Pr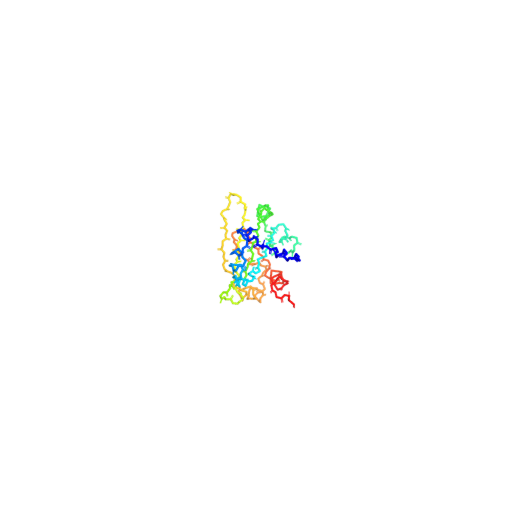otein AF-A0A914Q2K0-F1 (afdb_monomer)

Solvent-accessible surface area (backbone atoms only — not comparable to full-atom values): 7842 Å² total; per-residue (Å²): 137,92,80,87,76,82,79,80,75,89,82,74,88,88,79,77,81,84,73,72,82,78,73,65,84,65,72,77,70,58,71,48,75,46,43,27,53,57,30,45,78,63,56,21,37,54,72,91,45,76,66,47,42,58,46,36,48,58,16,37,40,37,40,28,62,41,93,88,41,88,63,29,31,40,38,38,38,37,52,46,100,88,44,80,68,46,77,48,79,45,51,47,67,58,42,52,50,37,40,73,69,63,42,73,63,42,76,78,50,99,70,47,30,25,21,31,63,44,42,51,55,50,49,42,62,72,76,64,70,124

Mean predicted aligned error: 11.9 Å

Secondary structure (DSSP, 8-state):
-------------SSSGGGSTT--------EEEEEHHHHHHTT-EE---HHHHHHHHH-EEEEEE-SSSTTEEEEEEE--TTSPPEEEEEEHHHHHHHHHTT-S-EESSSS-EE-HHHHHHHHIIIII--

pLDDT: mean 79.25, std 18.23, range [40.5, 94.06]

Nearest PDB structures (foldseek):
  3isu-assembly1_A  TM=8.650E-01  e=3.189E-08  Homo sapiens
  1x0h-assembly1_A  TM=7.920E-01  e=2.004E-05  Homo sapiens
  2gia-assembly1_G  TM=5.203E-01  e=2.495E+00  Trypanosoma brucei brucei TREU927

Structure (mmCIF, N/CA/C/O backbone):
data_AF-A0A914Q2K0-F1
#
_entry.id   AF-A0A914Q2K0-F1
#
loop_
_atom_site.group_PDB
_atom_site.id
_atom_site.type_symbol
_atom_site.label_atom_id
_atom_site.label_alt_id
_atom_site.label_comp_id
_atom_site.label_asym_id
_atom_site.label_entity_id
_atom_site.label_seq_id
_atom_site.pdbx_PDB_ins_code
_atom_site.Cartn_x
_atom_site.Cartn_y
_atom_site.Cartn_z
_atom_site.occupancy
_atom_site.B_iso_or_equiv
_atom_site.auth_seq_id
_atom_site.auth_comp_id
_atom_site.auth_asym_id
_atom_site.auth_atom_id
_atom_site.pdbx_PDB_model_num
ATOM 1 N N . MET A 1 1 ? 0.173 58.221 -59.433 1.00 43.62 1 MET A N 1
ATOM 2 C CA . MET A 1 1 ? -0.198 56.798 -59.273 1.00 43.62 1 MET A CA 1
ATOM 3 C C . MET A 1 1 ? 0.267 56.322 -57.909 1.00 43.62 1 MET A C 1
ATOM 5 O O . MET A 1 1 ? 1.399 56.575 -57.523 1.00 43.62 1 MET A O 1
ATOM 9 N N . 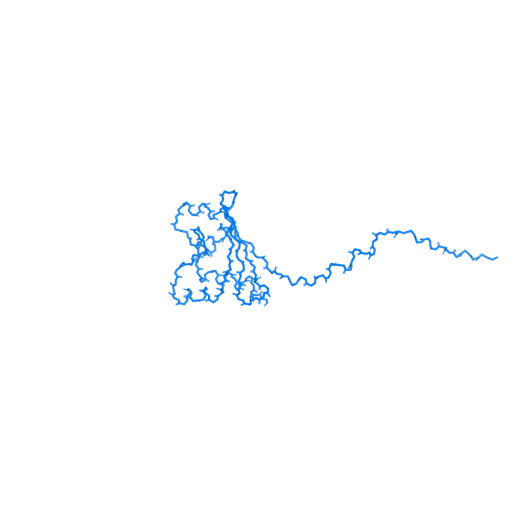THR A 1 2 ? -0.658 55.758 -57.146 1.00 49.75 2 THR A N 1
ATOM 10 C CA . THR A 1 2 ? -0.545 55.413 -55.729 1.00 49.75 2 THR A CA 1
ATOM 11 C C . THR A 1 2 ? 0.153 54.071 -55.522 1.00 49.75 2 THR A C 1
ATOM 13 O O . THR A 1 2 ? -0.327 53.069 -56.038 1.00 49.75 2 THR A O 1
ATOM 16 N N . SER A 1 3 ? 1.183 54.027 -54.678 1.00 42.66 3 SER A N 1
ATOM 17 C CA . SER A 1 3 ? 1.650 52.779 -54.059 1.00 42.66 3 SER A CA 1
ATOM 18 C C . SER A 1 3 ? 1.902 53.018 -52.574 1.00 42.66 3 SER A C 1
ATOM 20 O O . SER A 1 3 ? 3.006 53.349 -52.150 1.00 42.66 3 SER A O 1
ATOM 22 N N . ARG A 1 4 ? 0.841 52.878 -51.772 1.00 48.25 4 ARG A N 1
ATOM 23 C CA . ARG A 1 4 ? 0.935 52.742 -50.314 1.00 48.25 4 ARG A CA 1
ATOM 24 C C . ARG A 1 4 ? 1.400 51.314 -50.018 1.00 48.25 4 ARG A C 1
ATOM 26 O O . ARG A 1 4 ? 0.609 50.384 -50.129 1.00 48.25 4 ARG A O 1
ATOM 33 N N . LYS A 1 5 ? 2.670 51.126 -49.653 1.00 54.03 5 LYS A N 1
ATOM 34 C CA . LYS A 1 5 ? 3.101 49.910 -48.946 1.00 54.03 5 LYS A CA 1
ATOM 35 C C . LYS A 1 5 ? 2.701 50.058 -47.473 1.00 54.03 5 LYS A C 1
ATOM 37 O O . LYS A 1 5 ? 3.055 51.076 -46.880 1.00 54.03 5 LYS A O 1
ATOM 42 N N . PRO A 1 6 ? 1.989 49.101 -46.858 1.00 45.94 6 PRO 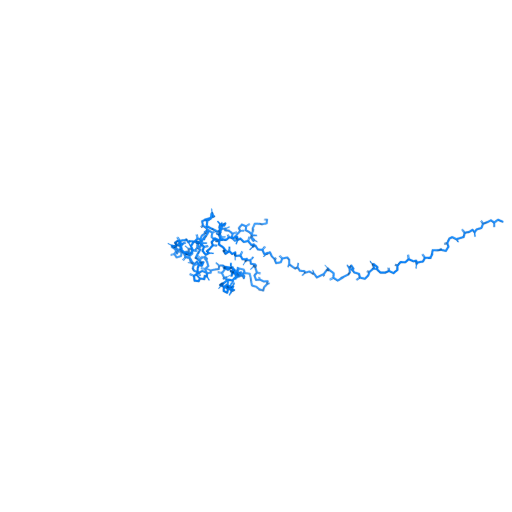A N 1
ATOM 43 C CA . PRO A 1 6 ? 1.824 49.113 -45.415 1.00 45.94 6 PRO A CA 1
ATOM 44 C C . PRO A 1 6 ? 3.153 48.726 -44.754 1.00 45.94 6 PRO A C 1
ATOM 46 O O . PRO A 1 6 ? 3.648 47.612 -44.924 1.00 45.94 6 PRO A O 1
ATOM 49 N N . SER A 1 7 ? 3.728 49.662 -43.998 1.00 47.81 7 SER A N 1
ATOM 50 C CA . SER A 1 7 ? 4.756 49.371 -43.001 1.00 47.81 7 SER A CA 1
ATOM 51 C C . SER A 1 7 ? 4.132 48.507 -41.910 1.00 47.81 7 SER A C 1
ATOM 53 O O . SER A 1 7 ? 3.283 48.972 -41.152 1.00 47.81 7 SER A O 1
ATOM 55 N N . ILE A 1 8 ? 4.543 47.246 -41.826 1.00 46.03 8 ILE A N 1
ATOM 56 C CA . ILE A 1 8 ? 4.209 46.389 -40.691 1.00 46.03 8 ILE A CA 1
ATOM 57 C C . ILE A 1 8 ? 5.057 46.868 -39.512 1.00 46.03 8 ILE A C 1
ATOM 59 O O . ILE A 1 8 ? 6.244 46.569 -39.403 1.00 46.03 8 ILE A O 1
ATOM 63 N N . GLN A 1 9 ? 4.435 47.662 -38.643 1.00 44.28 9 GLN A N 1
ATOM 64 C CA . GLN A 1 9 ? 4.910 47.903 -37.288 1.00 44.28 9 GLN A CA 1
ATOM 65 C C . GLN A 1 9 ? 4.878 46.566 -36.538 1.00 44.28 9 GLN A C 1
ATOM 67 O O . GLN A 1 9 ? 3.808 46.025 -36.261 1.00 44.28 9 GLN A O 1
ATOM 72 N N . ILE A 1 10 ? 6.052 46.029 -36.203 1.00 46.38 10 ILE A N 1
ATOM 73 C CA . ILE A 1 10 ? 6.185 44.907 -35.271 1.00 46.38 10 ILE A CA 1
ATOM 74 C C . ILE A 1 10 ? 5.954 45.471 -33.864 1.00 46.38 10 ILE A C 1
ATOM 76 O O . ILE A 1 10 ? 6.885 45.754 -33.118 1.00 46.38 10 ILE A O 1
ATOM 80 N N . GLN A 1 11 ? 4.688 45.682 -33.511 1.00 46.25 11 GLN A N 1
ATOM 81 C CA . GLN A 1 11 ? 4.264 45.798 -32.124 1.00 46.25 11 GLN A CA 1
ATOM 82 C C . GLN A 1 11 ? 3.740 44.434 -31.692 1.00 46.25 11 GLN A C 1
ATOM 84 O O . GLN A 1 11 ? 2.663 44.016 -32.110 1.00 46.25 11 GLN A O 1
ATOM 89 N N . ASN A 1 12 ? 4.541 43.718 -30.907 1.00 41.50 12 ASN A N 1
ATOM 90 C CA . ASN A 1 12 ? 4.120 43.014 -29.694 1.00 41.50 12 ASN A CA 1
ATOM 91 C C . ASN A 1 12 ? 5.279 42.140 -29.215 1.00 41.50 12 ASN A C 1
ATOM 93 O O . ASN A 1 12 ? 5.448 40.988 -29.617 1.00 41.50 12 ASN A O 1
ATOM 97 N N . GLY A 1 13 ? 6.077 42.719 -28.319 1.00 45.16 13 GLY A N 1
ATOM 98 C CA . GLY A 1 13 ? 6.939 41.951 -27.441 1.00 45.16 13 GLY A CA 1
ATOM 99 C C . GLY A 1 13 ? 6.126 40.968 -26.592 1.00 45.16 13 GLY A C 1
ATOM 100 O O . GLY A 1 13 ? 4.966 41.202 -26.249 1.00 45.16 13 GLY A O 1
ATOM 101 N N . GLY A 1 14 ? 6.766 39.856 -26.230 1.00 43.72 14 GLY A N 1
ATOM 102 C CA . GLY A 1 14 ? 6.409 39.137 -25.006 1.00 43.72 14 GLY A CA 1
ATOM 103 C C . GLY A 1 14 ? 5.723 37.777 -25.125 1.00 43.72 14 GLY A C 1
ATOM 104 O O . GLY A 1 14 ? 5.194 37.316 -24.114 1.00 43.72 14 GLY A O 1
ATOM 105 N N . LYS A 1 15 ? 5.704 37.087 -26.279 1.00 47.19 15 LYS A N 1
ATOM 106 C CA . LYS A 1 15 ? 5.070 35.744 -26.352 1.00 47.19 15 LYS A CA 1
ATOM 107 C C . LYS A 1 15 ? 5.799 34.658 -27.158 1.00 47.19 15 LYS A C 1
ATOM 109 O O . LYS A 1 15 ? 5.198 33.614 -27.406 1.00 47.19 15 LYS A O 1
ATOM 114 N N . ALA A 1 16 ? 7.074 34.831 -27.511 1.00 44.91 16 ALA A N 1
ATOM 115 C CA . ALA A 1 16 ? 7.818 33.813 -28.271 1.00 44.91 16 ALA A CA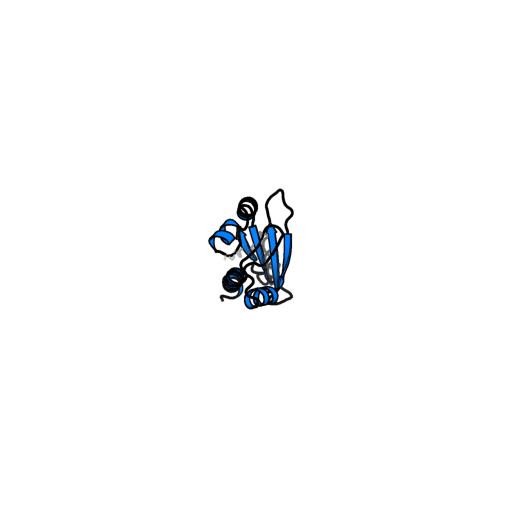 1
ATOM 116 C C . ALA A 1 16 ? 8.776 32.941 -27.428 1.00 44.91 16 ALA A C 1
ATOM 118 O O . ALA A 1 16 ? 9.022 31.798 -27.797 1.00 44.91 16 ALA A O 1
ATOM 119 N N . GLU A 1 17 ? 9.239 33.392 -26.257 1.00 44.78 17 GLU A N 1
ATOM 120 C CA . GLU A 1 17 ? 10.222 32.633 -25.449 1.00 44.78 17 GLU A CA 1
ATOM 121 C C . GLU A 1 17 ? 9.616 31.658 -24.422 1.00 44.78 17 GLU A C 1
ATOM 123 O O . GLU A 1 17 ? 10.314 30.827 -23.850 1.00 44.78 17 GLU A O 1
ATOM 128 N N . LYS A 1 18 ? 8.294 31.664 -24.208 1.00 46.88 18 LYS A N 1
ATOM 129 C CA . LYS A 1 18 ? 7.639 30.770 -23.223 1.00 46.88 18 LYS A CA 1
ATOM 130 C C . LYS A 1 18 ? 7.185 29.413 -23.772 1.00 46.88 18 LYS A C 1
ATOM 132 O O . LYS A 1 18 ? 6.443 28.704 -23.090 1.00 46.88 18 LYS A O 1
ATOM 137 N N . LYS A 1 19 ? 7.592 29.032 -24.987 1.00 50.31 19 LYS A N 1
ATOM 138 C CA . LYS A 1 19 ? 7.147 27.770 -25.612 1.00 50.31 19 LYS A CA 1
ATOM 139 C C . LYS A 1 19 ? 8.244 26.733 -25.868 1.00 50.31 19 LYS A C 1
ATOM 141 O O . LYS A 1 19 ? 7.891 25.621 -26.248 1.00 50.31 19 LYS A O 1
ATOM 146 N N . LEU A 1 20 ? 9.519 27.024 -25.586 1.00 45.06 20 LEU A N 1
ATOM 147 C CA . LEU A 1 20 ? 10.607 26.066 -25.842 1.00 45.06 20 LEU A CA 1
ATOM 148 C C . LEU A 1 20 ? 11.052 25.232 -24.620 1.00 45.06 20 LEU A C 1
ATOM 150 O O . LEU A 1 20 ? 11.535 24.123 -24.806 1.00 45.06 20 LEU A O 1
ATOM 154 N N . ASN A 1 21 ? 10.782 25.659 -23.377 1.00 43.16 21 ASN A N 1
ATOM 155 C CA . ASN A 1 21 ? 11.272 24.957 -22.166 1.00 43.16 21 ASN A CA 1
ATOM 156 C C . ASN A 1 21 ? 10.260 24.012 -21.481 1.00 43.16 21 ASN A C 1
ATOM 158 O O . ASN A 1 21 ? 10.492 23.550 -20.367 1.00 43.16 21 ASN A O 1
ATOM 162 N N . LYS A 1 22 ? 9.131 23.687 -22.126 1.00 46.78 22 LYS A N 1
ATOM 163 C CA . LYS A 1 22 ? 8.171 22.670 -21.634 1.00 46.78 22 LYS A CA 1
ATOM 164 C C . LYS A 1 22 ? 8.232 21.341 -22.397 1.00 46.78 22 LYS A C 1
ATOM 166 O O . LYS A 1 22 ? 7.337 20.517 -22.250 1.00 46.78 22 LYS A O 1
ATOM 171 N N . ARG A 1 23 ? 9.293 21.104 -23.174 1.00 40.50 23 ARG A N 1
ATOM 172 C CA . ARG A 1 23 ? 9.678 19.762 -23.640 1.00 40.50 23 ARG A CA 1
ATOM 173 C C . ARG A 1 23 ? 10.799 19.205 -22.764 1.00 40.50 23 ARG A C 1
ATOM 175 O O . ARG A 1 23 ? 11.807 18.728 -23.258 1.00 40.50 23 ARG A O 1
ATOM 182 N N . ILE A 1 24 ? 10.618 19.257 -21.447 1.00 46.94 24 ILE A N 1
ATOM 183 C CA . ILE A 1 24 ? 11.231 18.221 -20.621 1.00 46.94 24 ILE A CA 1
ATOM 184 C C . ILE A 1 24 ? 10.366 17.004 -20.900 1.00 46.94 24 ILE A C 1
ATOM 186 O O . ILE A 1 24 ? 9.175 17.002 -20.579 1.00 46.94 24 ILE A O 1
ATOM 190 N N . THR A 1 25 ? 10.950 16.016 -21.558 1.00 45.56 25 THR A N 1
ATOM 191 C CA . THR A 1 25 ? 10.539 14.616 -21.568 1.00 45.56 25 THR A CA 1
ATOM 192 C C . THR A 1 25 ? 10.443 14.144 -20.113 1.00 45.56 25 THR A C 1
ATOM 194 O O . THR A 1 25 ? 11.273 13.404 -19.610 1.00 45.56 25 THR A O 1
ATOM 197 N N . LYS A 1 26 ? 9.443 14.635 -19.374 1.00 49.06 26 LYS A N 1
ATOM 198 C CA . LYS A 1 26 ? 8.980 13.998 -18.155 1.00 49.06 26 LYS A CA 1
ATOM 199 C C . LYS A 1 26 ? 8.297 12.749 -18.663 1.00 49.06 26 LYS A C 1
ATOM 201 O O . LYS A 1 26 ? 7.134 12.812 -19.070 1.00 49.06 26 LYS A O 1
ATOM 206 N N . GLU A 1 27 ? 9.034 11.644 -18.708 1.00 50.81 27 GLU A N 1
ATOM 207 C CA . GLU A 1 27 ? 8.408 10.337 -18.574 1.00 50.81 27 GLU A CA 1
ATOM 208 C C . GLU A 1 27 ? 7.318 10.506 -17.523 1.00 50.81 27 GLU A C 1
ATOM 210 O O . GLU A 1 27 ? 7.579 10.979 -16.414 1.00 50.81 27 GLU A O 1
ATOM 215 N N . LYS A 1 28 ? 6.062 10.327 -17.937 1.00 56.53 28 LYS A N 1
ATOM 216 C CA . LYS A 1 28 ? 4.924 10.517 -17.049 1.00 56.53 28 LYS A CA 1
ATOM 217 C C . LYS A 1 28 ? 5.050 9.438 -15.985 1.00 56.53 28 LYS A C 1
ATOM 219 O O . LYS A 1 28 ? 4.550 8.333 -16.182 1.00 56.53 28 LYS A O 1
ATOM 224 N N . THR A 1 29 ? 5.733 9.747 -14.884 1.00 68.44 29 THR A N 1
ATOM 225 C CA . THR A 1 29 ? 5.704 8.931 -13.682 1.00 68.44 29 THR A CA 1
ATOM 226 C C . THR A 1 29 ? 4.235 8.819 -13.328 1.00 68.44 29 THR A C 1
ATOM 228 O O . THR A 1 29 ? 3.577 9.809 -13.001 1.00 68.44 29 THR A O 1
ATOM 231 N N . THR A 1 30 ? 3.680 7.632 -13.542 1.00 82.88 30 THR A N 1
ATOM 232 C CA . THR A 1 30 ? 2.284 7.384 -13.220 1.00 82.88 30 THR A CA 1
ATOM 233 C C . THR A 1 30 ? 2.213 7.419 -11.704 1.00 82.88 30 THR A C 1
ATOM 235 O O . THR A 1 30 ? 2.949 6.702 -11.034 1.00 82.88 30 THR A O 1
ATOM 238 N N . ILE A 1 31 ? 1.409 8.329 -11.166 1.00 88.50 31 ILE A N 1
ATOM 239 C CA . ILE A 1 31 ? 1.182 8.447 -9.728 1.00 88.50 31 ILE A CA 1
ATOM 240 C C . ILE A 1 31 ? -0.277 8.097 -9.498 1.00 88.50 31 ILE A C 1
ATOM 242 O O . ILE A 1 31 ? -1.179 8.707 -10.076 1.00 88.50 31 ILE A O 1
ATOM 246 N N . VAL A 1 32 ? -0.506 7.103 -8.652 1.00 91.44 32 VAL A N 1
ATOM 247 C CA . VAL A 1 32 ? -1.832 6.606 -8.315 1.00 91.44 32 VAL A CA 1
ATOM 248 C C . VAL A 1 32 ? -2.100 6.933 -6.863 1.00 91.44 32 VAL A C 1
ATOM 250 O O . VAL A 1 32 ? -1.397 6.460 -5.978 1.00 91.44 32 VAL A O 1
ATOM 253 N N . LYS A 1 33 ? -3.146 7.722 -6.623 1.00 93.25 33 LYS A N 1
ATOM 254 C CA . LYS A 1 33 ? -3.606 8.051 -5.275 1.00 93.25 33 LYS A CA 1
ATOM 255 C C . LYS A 1 33 ? -4.866 7.269 -4.940 1.00 93.25 33 LYS A C 1
ATOM 257 O O . LYS A 1 33 ? -5.798 7.206 -5.748 1.00 93.25 33 LYS A O 1
ATOM 262 N N . ILE A 1 34 ? -4.914 6.694 -3.748 1.00 93.06 34 ILE A N 1
ATOM 263 C CA . ILE A 1 34 ? -6.061 5.949 -3.235 1.00 93.06 34 ILE A CA 1
ATOM 264 C C . ILE A 1 34 ? -6.271 6.276 -1.757 1.00 93.06 34 ILE A C 1
ATOM 266 O O . ILE A 1 34 ? -5.338 6.258 -0.965 1.00 93.06 34 ILE A O 1
ATOM 270 N N . SER A 1 35 ? -7.502 6.621 -1.382 1.00 93.25 35 SER A N 1
ATOM 271 C CA . SER A 1 35 ? -7.863 6.821 0.024 1.00 93.25 35 SER A CA 1
ATOM 272 C C . SER A 1 35 ? -7.960 5.480 0.744 1.00 93.25 35 SER A C 1
ATOM 274 O O . SER A 1 35 ? -8.316 4.474 0.125 1.00 93.25 35 SER A O 1
ATOM 276 N N . GLY A 1 36 ? -7.712 5.453 2.050 1.00 90.62 36 GLY A N 1
ATOM 277 C CA . GLY A 1 36 ? -7.815 4.217 2.817 1.00 90.62 36 GLY A CA 1
ATOM 278 C C . GLY A 1 36 ? -9.228 3.643 2.838 1.00 90.62 36 GLY A C 1
ATOM 279 O O . GLY A 1 36 ? -9.371 2.439 2.673 1.00 90.62 36 GLY A O 1
ATOM 280 N N . ASP A 1 37 ? -10.283 4.469 2.823 1.00 90.44 37 ASP A N 1
ATOM 281 C CA . ASP A 1 37 ? -11.655 3.973 2.603 1.00 90.44 37 ASP A CA 1
ATOM 282 C C . ASP A 1 37 ? -11.800 3.171 1.301 1.00 90.44 37 ASP A C 1
ATOM 284 O O . ASP A 1 37 ? -12.541 2.191 1.235 1.00 90.44 37 ASP A O 1
ATOM 288 N N . LYS A 1 38 ? -11.099 3.576 0.234 1.00 92.31 38 LYS A N 1
ATOM 289 C CA . LYS A 1 38 ? -11.105 2.835 -1.033 1.00 92.31 38 LYS A CA 1
ATOM 290 C C . LYS A 1 38 ? -10.243 1.581 -0.966 1.00 92.31 38 LYS A C 1
ATOM 292 O O . LYS A 1 38 ? -10.571 0.638 -1.677 1.00 92.31 38 LYS A O 1
ATOM 297 N N . LEU A 1 39 ? -9.175 1.568 -0.168 1.00 92.00 39 LEU A N 1
ATOM 298 C CA . LEU A 1 39 ? -8.384 0.359 0.068 1.00 92.00 39 LEU A CA 1
ATOM 299 C C . LEU A 1 39 ? -9.229 -0.697 0.786 1.00 92.00 39 LEU A C 1
ATOM 301 O O . LEU A 1 39 ? -9.281 -1.828 0.318 1.00 92.00 39 LEU A O 1
ATOM 305 N N . ILE A 1 40 ? -9.963 -0.303 1.830 1.00 89.44 40 ILE A N 1
ATOM 306 C CA . ILE A 1 40 ? -10.867 -1.190 2.578 1.00 89.44 40 ILE A CA 1
ATOM 307 C C . ILE A 1 40 ? -11.987 -1.702 1.664 1.00 89.44 40 ILE A C 1
ATOM 309 O O . ILE A 1 40 ? -12.183 -2.901 1.526 1.00 89.44 40 ILE A O 1
ATOM 313 N N . LYS A 1 41 ? -12.688 -0.809 0.948 1.00 90.56 41 LYS A N 1
ATOM 314 C CA . LYS A 1 41 ? -13.781 -1.201 0.031 1.00 90.56 41 LYS A CA 1
ATOM 315 C C . LYS A 1 41 ? -13.349 -2.129 -1.104 1.00 90.56 41 LYS A C 1
ATOM 317 O O . LYS A 1 41 ? -14.198 -2.758 -1.726 1.00 90.56 41 LYS A O 1
ATOM 322 N N . LYS A 1 42 ? -12.064 -2.122 -1.454 1.00 90.06 42 LYS A N 1
ATOM 323 C CA . LYS A 1 42 ? -11.492 -2.975 -2.500 1.00 90.06 42 LYS A CA 1
ATOM 324 C C . LYS A 1 42 ? -10.865 -4.248 -1.949 1.00 90.06 42 LYS A C 1
ATOM 326 O O . LYS A 1 42 ? -10.248 -4.954 -2.738 1.00 90.06 42 LYS A O 1
ATOM 331 N N . ASP A 1 43 ? -10.999 -4.493 -0.648 1.00 89.94 43 ASP A N 1
ATOM 332 C CA . ASP A 1 43 ? -10.374 -5.621 0.039 1.00 89.94 43 ASP A CA 1
ATOM 333 C C . ASP A 1 43 ? -8.845 -5.640 -0.139 1.00 89.94 43 ASP A C 1
ATOM 335 O O . ASP A 1 43 ? -8.193 -6.672 -0.204 1.00 89.94 43 ASP A O 1
ATOM 339 N N . ILE A 1 44 ? -8.255 -4.452 -0.302 1.00 92.94 44 ILE A N 1
ATOM 340 C CA . ILE A 1 44 ? -6.811 -4.290 -0.471 1.00 92.94 44 ILE A CA 1
ATOM 341 C C . ILE A 1 44 ? -6.145 -4.118 0.883 1.00 92.94 44 ILE A C 1
ATOM 343 O O . ILE A 1 44 ? -5.039 -4.608 1.061 1.00 92.94 44 ILE A O 1
ATOM 347 N N . ALA A 1 45 ? -6.771 -3.388 1.807 1.00 90.94 45 ALA A N 1
ATOM 348 C CA . ALA A 1 45 ? -6.227 -3.179 3.141 1.00 90.94 45 ALA A CA 1
ATOM 349 C C . ALA A 1 45 ? -6.890 -4.110 4.152 1.00 90.94 45 ALA A C 1
ATOM 351 O O . ALA A 1 45 ? -8.118 -4.153 4.227 1.00 90.94 45 ALA A O 1
ATOM 352 N N . ALA A 1 46 ? -6.065 -4.775 4.953 1.00 85.88 46 ALA A N 1
ATOM 353 C CA . ALA A 1 46 ? -6.513 -5.600 6.058 1.00 85.88 46 ALA A CA 1
ATOM 354 C C . ALA A 1 46 ? -6.807 -4.710 7.272 1.00 85.88 46 ALA A C 1
ATOM 356 O O . ALA A 1 46 ? -6.014 -3.833 7.633 1.00 85.88 46 ALA A O 1
ATOM 357 N N . VAL A 1 47 ? -7.971 -4.905 7.889 1.00 83.00 47 VAL A N 1
ATOM 358 C CA . VAL A 1 47 ? -8.436 -4.103 9.025 1.00 83.00 47 VAL A CA 1
ATOM 359 C C . VAL A 1 47 ? -8.524 -4.997 10.253 1.00 83.00 47 VAL A C 1
ATOM 361 O O . VAL A 1 47 ? -9.493 -5.731 10.405 1.00 83.00 47 VAL A O 1
ATOM 364 N N . GLN A 1 48 ? -7.530 -4.913 11.137 1.00 73.50 48 GLN A N 1
ATOM 365 C CA . GLN A 1 48 ? -7.506 -5.722 12.362 1.00 73.50 48 GLN A CA 1
ATOM 366 C C . GLN A 1 48 ? -8.346 -5.117 13.493 1.00 73.50 48 GLN A C 1
ATOM 368 O O . 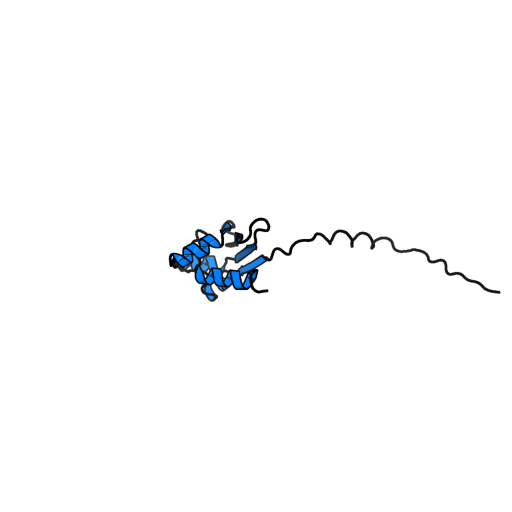GLN A 1 48 ? -9.106 -5.823 14.149 1.00 73.50 48 GLN A O 1
ATOM 373 N N . ASP A 1 49 ? -8.277 -3.793 13.678 1.00 80.88 49 ASP A N 1
ATOM 374 C CA . ASP A 1 49 ? -8.884 -3.111 14.827 1.00 80.88 49 ASP A CA 1
ATOM 375 C C . ASP A 1 49 ? -9.746 -1.919 14.416 1.00 80.88 49 ASP A C 1
ATOM 377 O O . ASP A 1 49 ? -9.472 -1.223 13.434 1.00 80.88 49 ASP A O 1
ATOM 381 N N . LYS A 1 50 ? -10.760 -1.601 15.232 1.00 79.00 50 LYS A N 1
ATOM 382 C CA . LYS A 1 50 ? -11.627 -0.426 15.018 1.00 79.00 50 LYS A CA 1
ATOM 383 C C . LYS A 1 50 ? -10.855 0.898 15.043 1.00 79.00 50 LYS A C 1
ATOM 385 O O . LYS A 1 50 ? -11.260 1.845 14.369 1.00 79.00 50 LYS A O 1
ATOM 390 N N . GLU A 1 51 ? -9.774 0.989 15.813 1.00 82.31 51 GLU A N 1
ATOM 391 C CA . GLU A 1 51 ? -8.923 2.185 15.858 1.00 82.31 51 GLU A CA 1
ATOM 392 C C . GLU A 1 51 ? -8.099 2.332 14.578 1.00 82.31 51 GLU A C 1
ATOM 394 O O . GLU A 1 51 ? -8.164 3.376 13.923 1.00 82.31 51 GLU A O 1
ATOM 399 N N . ASN A 1 52 ? -7.434 1.253 14.157 1.00 82.19 52 ASN A N 1
ATOM 400 C CA . ASN A 1 52 ? -6.678 1.198 12.907 1.00 82.19 52 ASN A CA 1
ATOM 401 C C . ASN A 1 52 ? -7.576 1.448 11.692 1.00 82.19 52 ASN A C 1
ATOM 403 O O . ASN A 1 52 ? -7.201 2.204 10.801 1.00 82.19 52 ASN A O 1
ATOM 407 N N . SER A 1 53 ? -8.808 0.931 11.701 1.00 83.19 53 SER A N 1
ATOM 408 C CA . SER A 1 53 ? -9.823 1.213 10.682 1.00 83.19 53 SER A CA 1
ATOM 409 C C . SER A 1 53 ? -10.113 2.712 10.545 1.00 83.19 53 SER A C 1
ATOM 411 O O . SER A 1 53 ? -10.078 3.263 9.446 1.00 83.19 53 SER A O 1
ATOM 413 N N . LYS A 1 54 ? -10.340 3.409 11.668 1.00 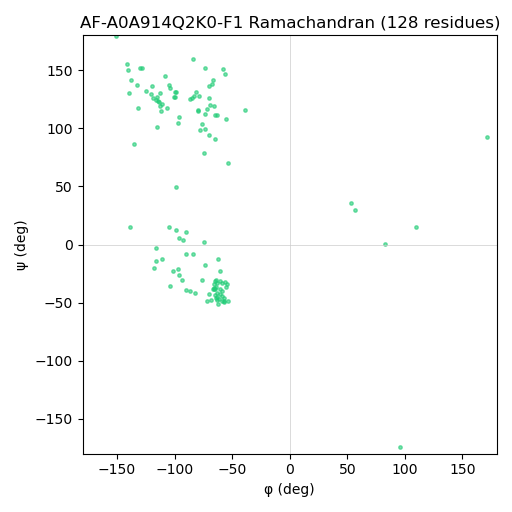85.88 54 LYS A N 1
ATOM 414 C CA . LYS A 1 54 ? -10.626 4.854 11.674 1.00 85.88 54 LYS A CA 1
ATOM 415 C C . LYS A 1 54 ? -9.441 5.685 11.192 1.00 85.88 54 LYS A C 1
ATOM 417 O O . LYS A 1 54 ? -9.651 6.717 10.550 1.00 85.88 54 LYS A O 1
ATOM 422 N N . LEU A 1 55 ? -8.222 5.281 11.546 1.00 86.50 55 LEU A N 1
ATOM 423 C CA . LEU A 1 55 ? -7.002 5.937 11.080 1.00 86.50 55 LEU A CA 1
ATOM 424 C C . LEU A 1 55 ? -6.812 5.702 9.584 1.00 86.50 55 LEU A C 1
ATOM 426 O O . LEU A 1 55 ? -6.640 6.666 8.845 1.00 86.50 55 LEU A O 1
ATOM 430 N N . LEU A 1 56 ? -6.957 4.456 9.132 1.00 87.62 56 LEU A N 1
ATOM 431 C CA . LEU A 1 56 ? -6.855 4.071 7.732 1.00 87.62 56 LEU A CA 1
ATOM 432 C C . LEU A 1 56 ? -7.881 4.804 6.861 1.00 87.62 56 LEU A C 1
ATOM 434 O O . LEU A 1 56 ? -7.499 5.340 5.828 1.00 87.62 56 LEU A O 1
ATOM 438 N N . SER A 1 57 ? -9.147 4.928 7.270 1.00 86.94 57 SER A N 1
ATOM 439 C CA . SER A 1 57 ? -10.148 5.715 6.525 1.00 86.94 57 SER A CA 1
ATOM 440 C C . SER A 1 57 ? -9.725 7.174 6.309 1.00 86.94 57 SER A C 1
ATOM 442 O O . SER A 1 57 ? -10.016 7.762 5.271 1.00 86.94 57 SER A O 1
ATOM 444 N N . LYS A 1 58 ? -8.982 7.762 7.255 1.00 88.44 58 LYS A N 1
ATOM 445 C CA . LYS A 1 58 ? -8.437 9.126 7.136 1.00 88.44 58 LYS A CA 1
ATOM 446 C C . LYS A 1 58 ? -7.118 9.183 6.366 1.00 88.44 58 LYS A C 1
ATOM 448 O O . LYS A 1 58 ? -6.650 10.283 6.068 1.00 88.44 58 LYS A O 1
ATOM 453 N N . SER A 1 59 ? -6.536 8.032 6.048 1.00 89.94 59 SER A N 1
ATOM 454 C CA . SER A 1 59 ? -5.284 7.934 5.322 1.00 89.94 59 SER A CA 1
ATOM 455 C C . SER A 1 59 ? -5.463 8.007 3.810 1.00 89.94 59 SER A C 1
ATOM 457 O O . SER A 1 59 ? -6.511 7.689 3.243 1.00 89.94 59 SER A O 1
ATOM 459 N N . SER A 1 60 ? -4.380 8.352 3.127 1.00 92.12 60 SER A N 1
ATOM 460 C CA . SER A 1 60 ? -4.238 8.210 1.684 1.00 92.12 60 SER A CA 1
ATOM 461 C C . SER A 1 60 ? -2.901 7.574 1.337 1.00 92.12 60 SER A C 1
ATOM 463 O O . SER A 1 60 ? -1.872 7.963 1.886 1.00 92.12 60 SER A O 1
ATOM 465 N N . LEU A 1 61 ? -2.925 6.641 0.390 1.00 94.06 61 LEU A N 1
ATOM 466 C CA . LEU A 1 61 ? -1.747 6.071 -0.249 1.00 94.06 61 LEU A CA 1
ATOM 467 C C . LEU A 1 61 ? -1.509 6.751 -1.592 1.00 94.06 61 LEU A C 1
ATOM 469 O O . LEU A 1 61 ? -2.420 6.832 -2.420 1.00 94.06 61 LEU A O 1
ATOM 473 N N . GLU A 1 62 ? -0.277 7.171 -1.834 1.00 94.06 62 GLU A N 1
ATOM 474 C CA . GLU A 1 62 ? 0.217 7.526 -3.159 1.00 94.06 62 GLU A CA 1
ATOM 475 C C . GLU A 1 62 ? 1.273 6.513 -3.574 1.00 94.06 62 GLU A C 1
ATOM 477 O O . GLU A 1 62 ? 2.183 6.203 -2.812 1.00 94.06 62 GLU A O 1
ATOM 482 N N . ILE A 1 63 ? 1.130 5.975 -4.777 1.00 94.06 63 ILE A N 1
ATOM 483 C CA . ILE A 1 63 ? 1.999 4.935 -5.313 1.00 94.06 63 ILE A CA 1
ATOM 484 C C . ILE A 1 63 ? 2.542 5.439 -6.641 1.00 94.06 63 ILE A C 1
ATOM 486 O O . ILE A 1 63 ? 1.772 5.908 -7.485 1.00 94.06 63 ILE A O 1
ATOM 490 N N . SER A 1 64 ? 3.845 5.323 -6.850 1.00 91.88 64 SER A N 1
ATOM 491 C CA . SER A 1 64 ? 4.474 5.627 -8.131 1.00 91.88 64 SER A CA 1
ATOM 492 C C . SER A 1 64 ? 5.570 4.631 -8.463 1.00 91.88 64 SER A C 1
ATOM 494 O O . SER A 1 64 ? 6.240 4.136 -7.563 1.00 91.88 64 SER A O 1
ATOM 496 N N . ASN A 1 65 ? 5.802 4.386 -9.748 1.00 90.19 65 ASN A N 1
ATOM 497 C CA . ASN A 1 65 ? 6.938 3.570 -10.177 1.00 90.19 65 ASN A CA 1
ATOM 498 C C . ASN A 1 65 ? 8.253 4.289 -9.862 1.00 90.19 65 ASN A C 1
ATOM 500 O O . ASN A 1 65 ? 8.341 5.511 -10.025 1.00 90.19 65 ASN A O 1
ATOM 504 N N . ASP A 1 66 ? 9.263 3.533 -9.444 1.00 87.19 66 ASP A N 1
ATOM 505 C CA . ASP A 1 66 ? 10.642 4.008 -9.420 1.00 87.19 66 ASP A CA 1
ATOM 506 C C . ASP A 1 66 ? 11.130 4.143 -10.881 1.00 87.19 66 ASP A C 1
ATOM 508 O O . ASP A 1 66 ? 10.967 3.215 -11.679 1.00 87.19 66 ASP A O 1
ATOM 512 N N . PRO A 1 67 ? 11.652 5.313 -11.295 1.00 81.38 67 PRO A N 1
ATOM 513 C CA . PRO A 1 67 ? 12.100 5.527 -12.671 1.00 81.38 67 PRO A CA 1
ATOM 514 C C . PRO A 1 67 ? 13.418 4.808 -12.989 1.00 81.38 67 PRO A C 1
ATOM 516 O O . PRO A 1 67 ? 13.758 4.655 -14.158 1.00 81.38 67 PRO A O 1
ATOM 519 N N . THR A 1 68 ? 14.169 4.395 -11.967 1.00 84.88 68 THR A N 1
ATOM 520 C CA . THR A 1 68 ? 15.475 3.745 -12.113 1.00 84.88 68 THR A CA 1
ATOM 521 C C . THR A 1 68 ? 15.382 2.224 -12.059 1.00 84.88 68 THR A C 1
ATOM 523 O O . THR A 1 68 ? 16.206 1.550 -12.673 1.00 84.88 68 THR A O 1
ATOM 526 N N . GLU A 1 69 ? 14.358 1.678 -11.396 1.00 86.19 69 GLU A N 1
ATOM 527 C CA . GLU A 1 69 ? 14.232 0.241 -11.154 1.00 86.19 69 GLU A CA 1
ATOM 528 C C . GLU A 1 69 ? 12.833 -0.292 -11.501 1.00 86.19 69 GLU A C 1
ATOM 530 O O . GLU A 1 69 ? 11.814 0.088 -10.918 1.00 86.19 69 GLU A O 1
ATOM 535 N N . LYS A 1 70 ? 12.770 -1.209 -12.476 1.00 84.25 70 LYS A N 1
ATOM 536 C CA . LYS A 1 70 ? 11.510 -1.851 -12.876 1.00 84.25 70 LYS A CA 1
ATOM 537 C C . LYS A 1 70 ? 11.028 -2.796 -11.782 1.00 84.25 70 LYS A C 1
ATOM 539 O O . LYS A 1 70 ? 11.796 -3.601 -11.277 1.00 84.25 70 LYS A O 1
ATOM 544 N N . GLY A 1 71 ? 9.731 -2.742 -11.490 1.00 85.50 71 GLY A N 1
ATOM 545 C CA . GLY A 1 71 ? 9.124 -3.570 -10.446 1.00 85.50 71 GLY A CA 1
ATOM 546 C C . GLY A 1 71 ? 9.272 -2.988 -9.042 1.00 85.50 71 GLY A C 1
ATOM 547 O O . GLY A 1 71 ? 8.748 -3.573 -8.102 1.00 85.50 71 GLY A O 1
ATOM 548 N N . VAL A 1 72 ? 9.901 -1.820 -8.883 1.00 91.06 72 VAL A N 1
ATOM 549 C CA . VAL A 1 72 ? 9.943 -1.114 -7.602 1.00 91.06 72 VAL A CA 1
ATOM 550 C C . VAL A 1 72 ? 9.009 0.085 -7.613 1.00 91.06 72 VAL A C 1
ATOM 552 O O . VAL A 1 72 ? 8.909 0.836 -8.584 1.00 91.06 72 VAL A O 1
ATOM 555 N N . PHE A 1 73 ? 8.292 0.246 -6.506 1.00 91.69 73 PHE A N 1
ATOM 556 C CA . PHE A 1 73 ? 7.310 1.294 -6.288 1.00 91.69 73 PHE A CA 1
ATOM 557 C C . PHE A 1 73 ? 7.712 2.153 -5.093 1.00 91.69 73 PHE A C 1
ATOM 559 O O . PHE A 1 73 ? 8.063 1.648 -4.028 1.00 91.69 73 PHE A O 1
ATOM 566 N N . HIS A 1 74 ? 7.591 3.466 -5.237 1.00 92.94 74 HIS A N 1
ATOM 567 C CA . HIS A 1 74 ? 7.576 4.386 -4.110 1.00 92.94 74 HIS A CA 1
ATOM 568 C C . HIS A 1 74 ? 6.159 4.471 -3.564 1.00 92.94 74 HIS A C 1
ATOM 570 O O . HIS A 1 74 ? 5.222 4.775 -4.308 1.00 92.94 74 HIS A O 1
ATOM 576 N N . ILE A 1 75 ? 6.013 4.225 -2.267 1.00 93.62 75 ILE A N 1
ATOM 577 C CA . ILE A 1 75 ? 4.744 4.344 -1.563 1.00 93.62 75 ILE A CA 1
ATOM 578 C C . ILE A 1 75 ? 4.867 5.457 -0.532 1.00 93.62 75 ILE A C 1
ATOM 580 O O . ILE A 1 75 ? 5.776 5.472 0.299 1.00 93.62 75 ILE A O 1
ATOM 584 N N . LEU A 1 76 ? 3.926 6.388 -0.614 1.00 94.00 76 LEU A N 1
ATOM 585 C CA . LEU A 1 76 ? 3.715 7.462 0.334 1.00 94.00 76 LEU A CA 1
ATOM 586 C C . LEU A 1 76 ? 2.405 7.211 1.068 1.00 94.00 76 LEU A C 1
ATOM 588 O O . LEU A 1 76 ? 1.344 7.161 0.448 1.00 94.00 76 LEU A O 1
ATOM 592 N N . ILE A 1 77 ? 2.469 7.087 2.383 1.00 93.38 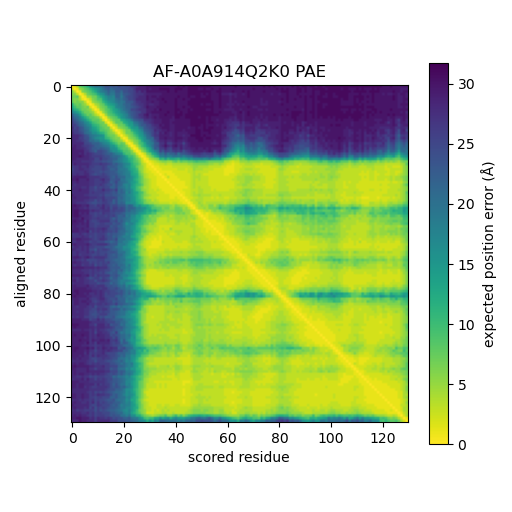77 ILE A N 1
ATOM 593 C CA . ILE A 1 77 ? 1.307 6.888 3.236 1.00 93.38 77 ILE A CA 1
ATOM 594 C C . ILE A 1 77 ? 1.133 8.146 4.066 1.00 93.38 77 ILE A C 1
ATOM 596 O O . ILE A 1 77 ? 1.975 8.494 4.888 1.00 93.38 77 ILE A O 1
ATOM 600 N N . ASN A 1 78 ? 0.031 8.848 3.843 1.00 92.38 78 ASN A N 1
ATOM 601 C CA . ASN A 1 78 ? -0.331 10.013 4.628 1.00 92.38 78 ASN A CA 1
ATOM 602 C C . ASN A 1 78 ? -1.493 9.639 5.543 1.00 92.38 78 ASN A C 1
ATOM 604 O O . ASN A 1 78 ? -2.564 9.305 5.051 1.00 92.38 78 ASN A O 1
ATOM 608 N N . HIS A 1 79 ? -1.284 9.699 6.855 1.00 87.56 79 HIS A N 1
ATOM 609 C CA . HIS A 1 79 ? -2.283 9.388 7.883 1.00 87.56 79 HIS A CA 1
ATOM 610 C C . HIS A 1 79 ? -3.072 10.621 8.372 1.00 87.56 79 HIS A C 1
ATOM 612 O O . HIS A 1 79 ? -3.893 10.532 9.288 1.00 87.56 79 HIS A O 1
ATOM 618 N N . GLY A 1 80 ? -2.838 11.789 7.767 1.00 83.81 80 GLY A N 1
ATOM 619 C CA . GLY A 1 80 ? -3.420 13.071 8.154 1.00 83.81 80 GLY A CA 1
ATOM 620 C C . GLY A 1 80 ? -2.514 13.896 9.077 1.00 83.81 80 GLY A C 1
ATOM 621 O O . GLY A 1 80 ? -1.376 13.548 9.358 1.00 83.81 80 GLY A O 1
ATOM 622 N N . LYS A 1 81 ? -3.027 15.029 9.575 1.00 74.62 81 LYS A N 1
ATOM 623 C CA . LYS A 1 81 ? -2.226 16.105 10.206 1.00 74.62 81 LYS A CA 1
ATOM 624 C C . LYS A 1 81 ? -1.452 15.739 11.486 1.00 74.62 81 LYS A C 1
ATOM 626 O O . LYS A 1 81 ? -0.665 16.559 11.942 1.00 74.62 81 LYS A O 1
ATOM 631 N N . LYS A 1 82 ? -1.723 14.592 12.114 1.00 76.44 82 LYS A N 1
ATOM 632 C CA . LYS A 1 82 ? -1.175 14.239 13.440 1.00 76.44 82 LYS A CA 1
ATOM 633 C C . LYS A 1 82 ? -0.166 13.094 13.421 1.00 76.44 82 LYS A C 1
ATOM 635 O O . LYS A 1 82 ? 0.483 12.872 14.434 1.00 76.44 82 LYS A O 1
ATOM 640 N N . ILE A 1 83 ? -0.063 12.369 12.313 1.00 81.38 83 ILE A N 1
ATOM 641 C CA . ILE A 1 83 ? 0.806 11.201 12.190 1.00 81.38 83 ILE A CA 1
ATOM 642 C C . ILE A 1 83 ? 1.776 11.507 11.045 1.00 81.38 83 ILE A C 1
ATOM 644 O O . ILE A 1 83 ? 1.314 11.964 9.994 1.00 81.38 83 ILE A O 1
ATOM 648 N N . PRO A 1 84 ? 3.095 11.334 11.247 1.00 84.75 84 PRO A N 1
ATOM 649 C CA . PRO A 1 84 ? 4.070 11.576 10.194 1.00 84.75 84 PRO A CA 1
ATOM 650 C C . PRO A 1 84 ? 3.744 10.741 8.953 1.00 84.75 84 PRO A C 1
ATOM 652 O O . PRO A 1 84 ? 3.206 9.640 9.043 1.00 84.75 84 PRO A O 1
ATOM 655 N N . GLU A 1 85 ? 4.040 11.297 7.782 1.00 90.06 85 GLU A N 1
ATOM 656 C CA . GLU A 1 85 ? 3.933 10.539 6.541 1.00 90.06 85 GLU A CA 1
ATOM 657 C C . GLU A 1 85 ? 4.990 9.430 6.511 1.00 90.06 85 GLU A C 1
ATOM 659 O O . GLU A 1 85 ? 6.152 9.653 6.858 1.00 90.06 85 GLU A O 1
ATOM 664 N N . THR A 1 86 ? 4.596 8.251 6.047 1.00 92.50 86 THR A N 1
ATOM 665 C CA . THR A 1 86 ? 5.506 7.119 5.881 1.00 92.50 86 THR A CA 1
ATOM 666 C C . THR A 1 86 ? 5.892 7.011 4.417 1.00 92.50 86 THR A C 1
ATOM 668 O O . THR A 1 86 ? 5.035 6.969 3.531 1.00 92.50 86 THR A O 1
ATOM 671 N N . ARG A 1 87 ? 7.200 6.981 4.149 1.00 93.56 87 ARG A N 1
ATOM 672 C CA . ARG A 1 87 ? 7.757 6.806 2.803 1.00 93.56 87 ARG A CA 1
ATOM 673 C C . ARG A 1 87 ? 8.530 5.506 2.755 1.00 93.56 87 ARG A C 1
ATOM 675 O O . ARG A 1 87 ? 9.462 5.323 3.531 1.00 93.56 87 ARG A O 1
ATOM 682 N N . LEU A 1 88 ? 8.182 4.633 1.822 1.00 94.00 88 LEU A N 1
ATOM 683 C CA . LEU A 1 88 ? 8.860 3.352 1.663 1.00 94.00 88 LEU A CA 1
ATOM 684 C C . LEU A 1 88 ? 9.021 2.987 0.191 1.00 94.00 88 LEU A C 1
ATOM 686 O O . LEU A 1 88 ? 8.263 3.434 -0.672 1.00 94.00 88 LEU A O 1
ATOM 690 N N . LYS A 1 89 ? 10.031 2.163 -0.084 1.00 93.25 89 LYS A N 1
ATOM 691 C CA . LYS A 1 89 ? 10.192 1.493 -1.373 1.00 93.25 89 LYS A CA 1
ATOM 692 C C . LYS A 1 89 ? 9.675 0.069 -1.249 1.00 93.25 89 LYS A C 1
ATOM 694 O O . LYS A 1 89 ? 10.098 -0.664 -0.355 1.00 93.25 89 LYS A O 1
ATOM 699 N N . LEU A 1 90 ? 8.778 -0.310 -2.145 1.00 93.12 90 LEU A N 1
ATOM 700 C CA . LEU A 1 90 ? 8.225 -1.649 -2.223 1.00 93.12 90 LEU A CA 1
ATOM 701 C C . LEU A 1 90 ? 8.679 -2.322 -3.510 1.00 93.12 90 LEU A C 1
ATOM 703 O O . LEU A 1 90 ? 8.408 -1.831 -4.601 1.00 93.12 90 LEU A O 1
ATOM 707 N N . ASP A 1 91 ? 9.334 -3.462 -3.357 1.00 92.94 91 ASP A N 1
ATOM 708 C CA . ASP A 1 91 ? 9.685 -4.341 -4.464 1.00 92.94 91 ASP A CA 1
ATOM 709 C C . ASP A 1 91 ? 8.520 -5.298 -4.744 1.00 92.94 91 ASP A C 1
ATOM 711 O O . ASP A 1 91 ? 8.040 -5.997 -3.846 1.00 92.94 91 ASP A O 1
ATOM 715 N N . PHE A 1 92 ? 8.053 -5.323 -5.990 1.00 91.12 92 PHE A N 1
ATOM 716 C CA . PHE A 1 92 ? 6.975 -6.192 -6.445 1.00 91.12 92 PHE A CA 1
ATOM 717 C C . PHE A 1 92 ? 7.292 -7.673 -6.234 1.00 91.12 92 PHE A C 1
ATOM 719 O O . PHE A 1 92 ? 6.393 -8.443 -5.908 1.00 91.12 92 PHE A O 1
ATOM 726 N N . HIS A 1 93 ? 8.561 -8.082 -6.331 1.00 91.19 93 HIS A N 1
ATOM 727 C CA . HIS A 1 93 ? 8.960 -9.463 -6.059 1.00 91.19 93 HIS A CA 1
ATOM 728 C C . HIS A 1 93 ? 8.727 -9.849 -4.594 1.00 91.19 93 HIS A C 1
ATOM 730 O O . HIS A 1 93 ? 8.385 -10.994 -4.310 1.00 91.19 93 HIS A O 1
ATOM 736 N N . LYS A 1 94 ? 8.831 -8.902 -3.651 1.00 91.81 94 LYS A N 1
ATOM 737 C CA . LYS A 1 94 ? 8.493 -9.167 -2.243 1.00 91.81 94 LYS A CA 1
ATOM 738 C C . LYS A 1 94 ? 7.004 -9.431 -2.061 1.00 91.81 94 LYS A C 1
ATOM 740 O O . LYS A 1 94 ? 6.649 -10.320 -1.296 1.00 91.81 94 LYS A O 1
ATOM 745 N N . LEU A 1 95 ? 6.151 -8.704 -2.785 1.00 91.56 95 LEU A N 1
ATOM 746 C CA . LEU A 1 95 ? 4.711 -8.965 -2.784 1.00 91.56 95 LEU A CA 1
ATOM 747 C C . LEU A 1 95 ? 4.383 -10.329 -3.395 1.00 91.56 95 LEU A C 1
ATOM 749 O O . LEU A 1 95 ? 3.572 -11.057 -2.832 1.00 91.56 95 LEU A O 1
ATOM 753 N N . LEU A 1 96 ? 5.023 -10.686 -4.513 1.00 92.00 96 LEU A N 1
ATOM 754 C CA . LEU A 1 96 ? 4.852 -12.002 -5.136 1.00 92.00 96 LEU A CA 1
ATOM 755 C C . LEU A 1 96 ? 5.282 -13.124 -4.186 1.00 92.00 96 LEU A C 1
ATOM 757 O O . LEU A 1 96 ? 4.561 -14.101 -4.037 1.00 92.00 96 LEU A O 1
ATOM 761 N N . ASN A 1 97 ? 6.405 -12.955 -3.484 1.00 93.69 97 ASN A N 1
ATOM 762 C CA . ASN A 1 97 ? 6.864 -13.918 -2.484 1.00 93.69 97 ASN A CA 1
ATOM 763 C C . ASN A 1 97 ? 5.904 -14.026 -1.290 1.00 93.69 97 ASN A C 1
ATOM 765 O O . ASN A 1 97 ? 5.698 -15.123 -0.782 1.00 93.69 97 ASN A O 1
ATOM 769 N N . ALA A 1 98 ? 5.320 -12.914 -0.835 1.00 91.50 98 ALA A N 1
ATOM 770 C CA . ALA A 1 98 ? 4.297 -12.929 0.213 1.00 91.50 98 ALA A CA 1
ATOM 771 C C . ALA A 1 98 ? 3.043 -13.692 -0.247 1.00 91.50 98 ALA A C 1
ATOM 773 O O . ALA A 1 98 ? 2.508 -14.514 0.490 1.00 91.50 98 ALA A O 1
ATOM 774 N N . GLN A 1 99 ? 2.620 -13.481 -1.497 1.00 91.06 99 GLN A N 1
ATOM 775 C CA . GLN A 1 99 ? 1.521 -14.228 -2.105 1.00 91.06 99 GLN A CA 1
ATOM 776 C C . GLN A 1 99 ? 1.831 -15.731 -2.225 1.00 91.06 99 GLN A C 1
ATOM 778 O O . GLN A 1 99 ? 0.974 -16.544 -1.893 1.00 91.06 99 GLN A O 1
ATOM 783 N N . ASP A 1 100 ? 3.032 -16.099 -2.677 1.00 91.62 100 ASP A N 1
ATOM 784 C CA . ASP A 1 100 ? 3.469 -17.497 -2.839 1.00 91.62 100 ASP A CA 1
ATOM 785 C C . ASP A 1 100 ? 3.530 -18.243 -1.498 1.00 91.62 100 ASP A C 1
ATOM 787 O O . ASP A 1 100 ? 3.110 -19.391 -1.384 1.00 91.62 100 ASP A O 1
ATOM 791 N N . LYS A 1 101 ? 3.946 -17.540 -0.439 1.00 91.12 101 LYS A N 1
ATOM 792 C CA . LYS A 1 101 ? 3.915 -18.035 0.944 1.00 91.12 101 LYS A CA 1
ATOM 793 C C . LYS A 1 101 ? 2.515 -18.074 1.562 1.00 91.12 101 LYS A C 1
ATOM 795 O O . LYS A 1 101 ? 2.399 -18.420 2.737 1.00 91.12 101 LYS A O 1
ATOM 800 N N . CYS A 1 102 ? 1.475 -17.716 0.809 1.00 86.38 102 CYS A N 1
ATOM 801 C CA . CYS A 1 102 ? 0.107 -17.573 1.302 1.00 86.38 102 CYS A CA 1
ATOM 802 C C . CYS A 1 102 ? 0.007 -16.649 2.530 1.00 86.38 102 CYS A C 1
ATOM 804 O O . CYS A 1 102 ? -0.800 -16.897 3.425 1.00 86.38 102 CYS A O 1
ATOM 806 N N . GLU A 1 103 ? 0.814 -15.583 2.590 1.00 88.31 103 GLU A N 1
ATOM 807 C CA . GLU A 1 103 ? 0.657 -14.566 3.628 1.00 88.31 103 GLU A CA 1
ATOM 808 C C . GLU A 1 103 ? -0.681 -13.849 3.421 1.00 88.31 103 GLU A C 1
ATOM 810 O O . GLU A 1 103 ? -0.926 -13.228 2.383 1.00 88.31 103 GLU A O 1
ATOM 815 N N . GLU A 1 104 ? -1.559 -13.932 4.421 1.00 86.75 104 GLU A N 1
ATOM 816 C CA . GLU A 1 104 ? -2.863 -13.268 4.369 1.00 86.75 104 GLU A CA 1
ATOM 817 C C . GLU A 1 104 ? -2.703 -11.744 4.357 1.00 86.75 104 GLU A C 1
ATOM 819 O O . GLU A 1 104 ? -3.463 -11.040 3.693 1.00 86.75 104 GLU A O 1
ATOM 824 N N . GLU A 1 105 ? -1.682 -11.227 5.041 1.00 90.31 105 GLU A N 1
ATOM 825 C CA . GLU A 1 105 ? -1.435 -9.801 5.199 1.00 90.31 105 GLU A CA 1
ATOM 826 C C . GLU A 1 105 ? 0.048 -9.458 5.038 1.00 90.31 105 GLU A C 1
ATOM 828 O O . GLU A 1 105 ? 0.925 -10.132 5.569 1.00 90.31 105 GLU A O 1
ATOM 833 N N . TYR A 1 106 ? 0.322 -8.328 4.395 1.00 91.31 106 TYR A N 1
ATOM 834 C CA . TYR A 1 106 ? 1.641 -7.723 4.295 1.00 91.31 106 TYR A CA 1
ATOM 835 C C . TYR A 1 106 ? 1.631 -6.341 4.942 1.00 91.31 106 TYR A C 1
ATOM 837 O O . TYR A 1 106 ? 0.813 -5.473 4.617 1.00 91.31 106 TYR A O 1
ATOM 845 N N . LYS A 1 107 ? 2.554 -6.126 5.879 1.00 91.12 107 LYS A N 1
ATOM 846 C CA . LYS A 1 107 ? 2.692 -4.866 6.612 1.00 91.12 107 LYS A CA 1
ATOM 847 C C . LYS A 1 107 ? 3.438 -3.844 5.749 1.00 91.12 107 LYS A C 1
ATOM 849 O O . LYS A 1 107 ? 4.615 -4.030 5.452 1.00 91.12 107 LYS A O 1
ATOM 854 N N . LEU A 1 108 ? 2.763 -2.761 5.357 1.00 90.06 108 LEU A N 1
ATOM 855 C CA . LEU A 1 108 ? 3.415 -1.606 4.727 1.00 90.06 108 LEU A CA 1
ATOM 856 C C . LEU A 1 108 ? 3.933 -0.628 5.781 1.00 90.06 108 LEU A C 1
ATOM 858 O O . LEU A 1 108 ? 5.018 -0.084 5.629 1.00 90.06 108 LEU A O 1
ATOM 862 N N . ASP A 1 109 ? 3.161 -0.416 6.841 1.00 89.50 109 ASP A N 1
ATOM 863 C CA . ASP A 1 109 ? 3.503 0.467 7.955 1.00 89.50 109 ASP 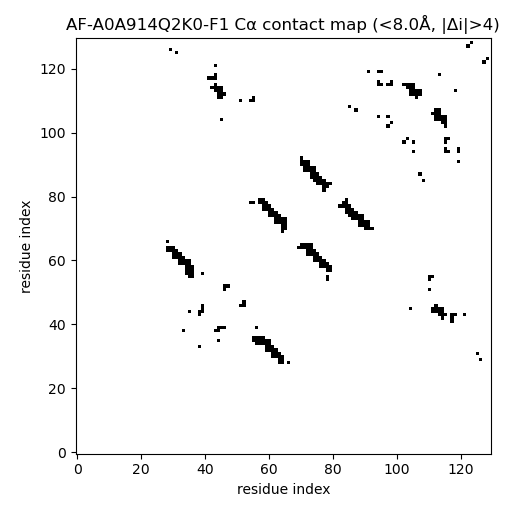A CA 1
ATOM 864 C C . ASP A 1 109 ? 2.842 -0.044 9.247 1.00 89.50 109 ASP A C 1
ATOM 866 O O . ASP A 1 109 ? 2.124 -1.044 9.225 1.00 89.50 109 ASP A O 1
ATOM 870 N N . GLU A 1 110 ? 3.045 0.631 10.376 1.00 86.00 110 GLU A N 1
ATOM 871 C CA . GLU A 1 110 ? 2.421 0.304 11.664 1.00 86.00 110 GLU A CA 1
ATOM 872 C C . GLU A 1 110 ? 0.889 0.227 11.587 1.00 86.00 110 GLU A C 1
ATOM 874 O O . GLU A 1 110 ? 0.279 -0.606 12.253 1.00 86.00 110 GLU A O 1
ATOM 879 N N . ILE A 1 111 ? 0.269 1.052 10.737 1.00 85.69 111 ILE A N 1
ATOM 880 C CA . ILE A 1 111 ? -1.193 1.140 10.601 1.00 85.69 111 ILE A CA 1
ATOM 881 C C . ILE A 1 111 ? -1.693 0.435 9.333 1.00 85.69 111 ILE A C 1
ATOM 883 O O . ILE A 1 111 ? -2.786 -0.132 9.329 1.00 85.69 111 ILE A O 1
ATOM 887 N N . VAL A 1 112 ? -0.936 0.495 8.231 1.00 89.25 112 VAL A N 1
ATOM 888 C CA . VAL A 1 112 ? -1.398 -0.017 6.933 1.00 89.25 112 VAL A CA 1
ATOM 889 C C . VAL A 1 112 ? -0.891 -1.433 6.711 1.00 89.25 112 VAL A C 1
ATOM 891 O O . VAL A 1 112 ? 0.285 -1.657 6.419 1.00 89.25 112 VAL A O 1
ATOM 894 N N . ARG A 1 113 ? -1.822 -2.380 6.771 1.00 91.94 113 ARG A N 1
ATOM 895 C CA . ARG A 1 113 ? -1.641 -3.756 6.311 1.00 91.94 113 ARG A CA 1
ATOM 896 C C . ARG A 1 113 ? -2.450 -3.969 5.045 1.00 91.94 113 ARG A C 1
ATOM 898 O O . ARG A 1 113 ? -3.526 -3.391 4.898 1.00 91.94 113 ARG A O 1
ATOM 905 N N . ILE A 1 114 ? -1.932 -4.768 4.125 1.00 93.62 114 ILE A N 1
ATOM 906 C CA . ILE A 1 114 ? -2.574 -5.047 2.841 1.00 93.62 114 ILE A CA 1
ATOM 907 C C . ILE A 1 114 ? -2.677 -6.541 2.581 1.00 93.62 114 ILE A C 1
ATOM 909 O O . ILE A 1 114 ? -1.813 -7.294 3.003 1.00 93.62 114 ILE A O 1
ATOM 913 N N . HIS A 1 115 ? -3.681 -6.959 1.823 1.00 93.94 115 HIS A N 1
ATOM 914 C CA . HIS A 1 115 ? -3.739 -8.302 1.261 1.00 93.94 115 HIS A CA 1
ATOM 915 C C . HIS A 1 115 ? -2.838 -8.355 0.013 1.00 93.94 115 HIS A C 1
ATOM 917 O O . HIS A 1 115 ? -3.129 -7.643 -0.961 1.00 93.94 115 HIS A O 1
ATOM 923 N N . PRO A 1 116 ? -1.752 -9.161 -0.002 1.00 92.88 116 PRO A N 1
ATOM 924 C CA . PRO A 1 116 ? -0.777 -9.171 -1.098 1.00 92.88 116 PRO A CA 1
ATOM 925 C C . PRO A 1 116 ? -1.429 -9.385 -2.463 1.00 92.88 116 PRO A C 1
ATOM 927 O O . PRO A 1 116 ? -1.233 -8.587 -3.377 1.00 92.88 116 PRO A O 1
ATOM 930 N N . THR A 1 117 ? -2.295 -10.395 -2.574 1.00 92.06 117 THR A N 1
ATOM 931 C CA . THR A 1 117 ? -3.005 -10.755 -3.810 1.00 92.06 117 THR A CA 1
ATOM 932 C C . THR A 1 117 ? -3.854 -9.603 -4.353 1.00 92.06 117 THR A C 1
ATOM 934 O O . THR A 1 117 ? -3.772 -9.253 -5.534 1.00 92.06 117 THR A O 1
ATOM 937 N N . ALA A 1 118 ? -4.664 -8.973 -3.496 1.00 92.81 118 ALA A N 1
ATOM 938 C CA . ALA A 1 118 ? -5.522 -7.861 -3.897 1.00 92.81 118 ALA A CA 1
ATOM 939 C C . ALA A 1 118 ? -4.695 -6.632 -4.305 1.00 92.81 118 ALA A C 1
ATOM 941 O O . ALA A 1 118 ? -5.021 -5.950 -5.285 1.00 92.81 118 ALA A O 1
ATOM 942 N N . PHE A 1 119 ? -3.593 -6.372 -3.599 1.00 93.38 119 PHE A N 1
ATOM 943 C CA . PHE A 1 119 ? -2.708 -5.257 -3.906 1.00 93.38 119 PHE A CA 1
ATOM 944 C C . PHE A 1 119 ? -1.928 -5.463 -5.209 1.00 93.38 119 PHE A C 1
ATOM 946 O O . PHE A 1 119 ? -1.878 -4.548 -6.029 1.00 93.38 119 PHE A O 1
ATOM 953 N N . ILE A 1 120 ? -1.408 -6.666 -5.464 1.00 92.31 120 ILE A N 1
ATOM 954 C CA . ILE A 1 120 ? -0.761 -7.039 -6.732 1.00 92.31 120 ILE A CA 1
ATOM 955 C C . ILE A 1 120 ? -1.720 -6.820 -7.904 1.00 92.31 120 ILE A C 1
ATOM 957 O O . ILE A 1 120 ? -1.383 -6.136 -8.873 1.00 92.31 120 ILE A O 1
ATOM 961 N N . ASN A 1 121 ? -2.953 -7.323 -7.792 1.00 92.25 121 ASN A N 1
ATOM 962 C CA . ASN A 1 121 ? -3.986 -7.131 -8.810 1.00 92.25 121 ASN A CA 1
ATOM 963 C C . ASN A 1 121 ? -4.290 -5.646 -9.047 1.00 92.25 121 ASN A C 1
ATOM 965 O O . ASN A 1 121 ? -4.463 -5.207 -10.190 1.00 92.25 121 ASN A O 1
ATOM 969 N N . TYR A 1 122 ? -4.328 -4.852 -7.976 1.00 92.06 122 TYR A N 1
ATOM 970 C CA . TYR A 1 122 ? -4.508 -3.410 -8.068 1.00 92.06 122 TYR A CA 1
ATOM 971 C C . TYR A 1 122 ? -3.350 -2.723 -8.804 1.00 92.06 122 TYR A C 1
ATOM 973 O O . TYR A 1 122 ? -3.605 -1.927 -9.712 1.00 92.06 122 TYR A O 1
ATOM 981 N N . LEU A 1 123 ? -2.099 -3.043 -8.459 1.00 91.06 123 LEU A N 1
ATOM 982 C CA . LEU A 1 123 ? -0.909 -2.494 -9.113 1.00 91.06 123 LEU A CA 1
ATOM 983 C C . LEU A 1 123 ? -0.870 -2.869 -10.598 1.00 91.06 123 LEU A C 1
ATOM 985 O O . LEU A 1 123 ? -0.738 -1.984 -11.444 1.00 91.06 123 LEU A O 1
ATOM 989 N N . ASN A 1 124 ? -1.107 -4.137 -10.935 1.00 90.31 124 ASN A N 1
ATOM 990 C CA . ASN A 1 124 ? -1.174 -4.604 -12.321 1.00 90.31 124 ASN A CA 1
ATOM 991 C C . ASN A 1 124 ? -2.228 -3.836 -13.128 1.00 90.31 124 ASN A C 1
ATOM 993 O O . ASN A 1 124 ? -1.947 -3.323 -14.212 1.00 90.31 124 ASN A O 1
ATOM 997 N N . LYS A 1 125 ? -3.429 -3.652 -12.569 1.00 89.56 125 LYS A N 1
ATOM 998 C CA . LYS A 1 125 ? -4.494 -2.884 -13.226 1.00 89.56 125 LYS A CA 1
ATOM 999 C C . LYS A 1 125 ? -4.141 -1.408 -13.425 1.00 89.56 125 LYS A C 1
ATOM 1001 O O . LYS A 1 125 ? -4.656 -0.777 -14.343 1.00 89.56 125 LYS A O 1
ATOM 1006 N N . LYS A 1 126 ? -3.327 -0.827 -12.545 1.00 88.31 126 LYS A N 1
ATOM 1007 C CA . LYS A 1 126 ? -3.022 0.609 -12.561 1.00 88.31 126 LYS A CA 1
ATOM 1008 C C . LYS A 1 126 ? -1.771 0.980 -13.342 1.00 88.31 126 LYS A C 1
ATOM 1010 O O . LYS A 1 126 ? -1.735 2.077 -13.892 1.00 88.31 126 LYS A O 1
ATOM 1015 N N . PHE A 1 127 ? -0.788 0.093 -13.388 1.00 84.81 127 PHE A N 1
ATOM 1016 C CA . PHE A 1 127 ? 0.523 0.376 -13.966 1.00 84.81 127 PHE A CA 1
ATOM 1017 C C . PHE A 1 127 ? 0.864 -0.511 -15.169 1.00 84.81 127 PHE A C 1
ATOM 1019 O O . PHE A 1 127 ? 1.708 -0.112 -15.968 1.00 84.81 127 PHE A O 1
ATOM 1026 N N . HIS A 1 128 ? 0.201 -1.664 -15.335 1.00 76.25 128 HIS A N 1
ATOM 1027 C CA . HIS A 1 128 ? 0.528 -2.648 -16.377 1.00 76.25 128 HIS A CA 1
ATOM 1028 C C . HIS A 1 128 ? -0.576 -2.876 -17.423 1.00 76.25 128 HIS A C 1
ATOM 1030 O O . HIS A 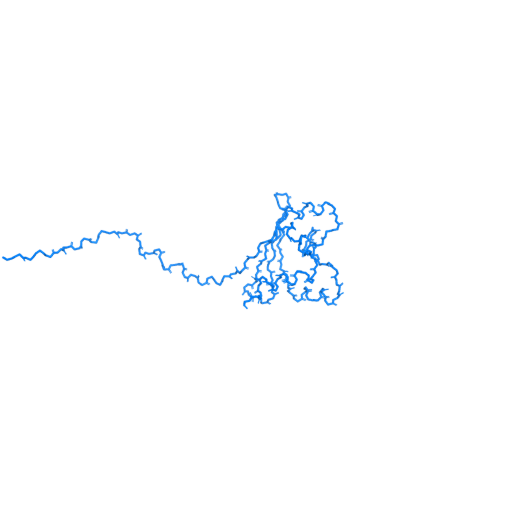1 128 ? -0.281 -3.433 -18.475 1.00 76.25 128 HIS A O 1
ATOM 1036 N N . GLN A 1 129 ? -1.819 -2.426 -17.202 1.00 62.00 129 GLN A N 1
ATOM 1037 C CA . GLN A 1 129 ? -2.839 -2.426 -18.260 1.00 62.00 129 GLN A CA 1
ATOM 1038 C C . GLN A 1 129 ? -2.613 -1.243 -19.214 1.00 62.00 129 GLN A C 1
ATOM 1040 O O . GLN A 1 129 ? -2.995 -0.109 -18.917 1.00 62.00 129 GLN A O 1
ATOM 1045 N N . LYS A 1 130 ? -1.964 -1.525 -20.347 1.00 49.16 130 LYS A N 1
ATOM 1046 C CA . LYS A 1 130 ? -1.942 -0.703 -21.561 1.00 49.16 130 LYS A CA 1
ATOM 1047 C C . LYS A 1 130 ? -2.559 -1.483 -22.707 1.00 49.16 130 LYS A C 1
ATOM 1049 O O . LYS A 1 130 ? -2.296 -2.702 -22.766 1.00 49.16 130 LYS A O 1
#

Sequence (130 aa):
MTSRKPSIQIQNGGKAEKKLNKRITKEKTTIVKISGDKLIKKDIAAVQDKENSKLLSKSSLEISNDPTEKGVFHILINHGKKIPETRLKLDFHKLLNAQDKCEEEYKLDEIVRIHPTAFINYLNKKFHQK

Radius of gyration: 24.65 Å; Cα contacts (8 Å, |Δi|>4): 172; chains: 1; bounding box: 29×75×75 Å

Foldseek 3Di:
DDDDDDDPDPPDPDPDPPPPPPPPPPPPFQKDKDQLVRCVVLQFWDDDDPVLSVQRNQKMWIWTDDPVDPQKIWIWIDSDDPDDIDIDIDHNVVLVVCVVVVPQWDDPDPSTITGSVSVNVVCCVRPVDD

Organism: NCBI:txid227884